Protein AF-A0A7S3KBU5-F1 (afdb_monomer)

Nearest PDB structures (foldseek):
  4rww-assembly1_A  TM=3.961E-01  e=5.153E-01  Listeria monocytogenes EGD-e
  4co4-assembly1_A  TM=4.605E-01  e=1.571E+00  Azospirillum brasilense
  3env-assembly1_B  TM=4.416E-01  e=3.514E+00  Vibrio vulnificus
  4rbt-assembly1_B  TM=3.733E-01  e=7.860E+00  Salmonella enterica subsp. enterica serovar Typhimurium str. LT2
  4c3l-assembly1_A  TM=3.323E-01  e=7.860E+00  Synechococcus elongatus

Solvent-accessible surface area (backbone atoms only — not comparable to full-atom values): 6083 Å² total; per-residue (Å²): 129,87,75,81,50,42,38,39,41,27,23,62,89,50,45,65,62,48,49,70,74,35,65,63,49,74,75,53,38,42,83,54,89,53,80,79,42,71,81,50,71,48,44,44,26,28,54,46,76,64,55,48,70,73,62,60,37,72,70,50,46,54,52,48,64,76,42,48,92,32,47,52,39,44,47,48,63,40,46,90,81,41,80,87,55,80,82,50,81,49,72,57,73,81,81,76,78,81,84,126

InterPro domains:
  IPR012879 PAT complex subunit CCDC47 [PF07946] (10-80)

Foldseek 3Di:
DPDKWKKKKAFPVCVVVCCVVPVVCVPQWDWDDDPLCVPARITMTTSDCVSCVVPVPPVNSVVCRVCRVFPHMQIDTDCVVVVPDDRDGDTHDPPDDPDD

Radius of gyration: 14.3 Å; Cα contacts (8 Å, |Δi|>4): 131; chains: 1; bounding box: 36×26×47 Å

Sequence (100 aa):
CEKPLEFLLIQNKETTDAFESMEHLKRFIQPDKVSKLKNTSLTLFVEHSAITEEIFTDEMLDLIQQLEKSIVTLHVTDQLCYNNYSLCLKAQVAIFASRD

Structure (mmCIF, N/CA/C/O backbone):
data_AF-A0A7S3KBU5-F1
#
_entry.id   AF-A0A7S3KBU5-F1
#
loop_
_atom_site.group_PDB
_atom_site.id
_atom_site.type_symbol
_atom_site.label_atom_id
_atom_site.label_alt_id
_atom_site.label_comp_id
_atom_site.label_asym_id
_atom_site.label_entity_id
_atom_site.label_seq_id
_atom_site.pdbx_PDB_ins_code
_atom_site.Cartn_x
_atom_site.Cartn_y
_atom_site.Cartn_z
_a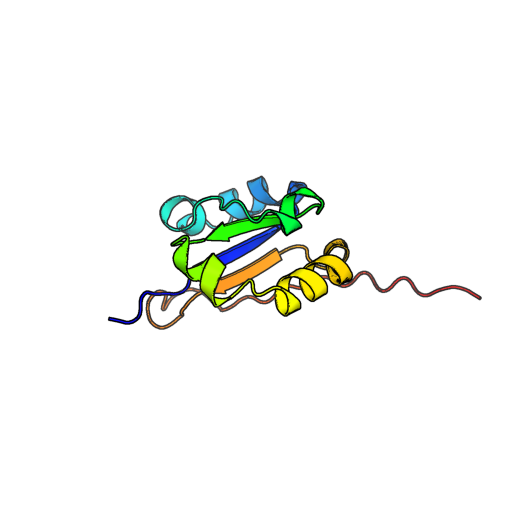tom_site.occupancy
_atom_site.B_iso_or_equiv
_atom_site.auth_seq_id
_atom_site.auth_comp_id
_atom_site.auth_asym_id
_atom_site.auth_atom_id
_atom_site.pdbx_PDB_model_num
ATOM 1 N N . CYS A 1 1 ? 13.239 -6.322 -19.782 1.00 48.88 1 CYS A N 1
ATOM 2 C CA . CYS A 1 1 ? 13.509 -5.838 -18.418 1.00 48.88 1 CYS A CA 1
ATOM 3 C C . CYS A 1 1 ? 12.249 -6.028 -17.612 1.00 48.88 1 CYS A C 1
ATOM 5 O O . CYS A 1 1 ? 11.256 -5.394 -17.951 1.00 48.88 1 CYS A O 1
ATOM 7 N N . GLU A 1 2 ? 12.283 -6.904 -16.612 1.00 58.19 2 GLU A N 1
ATOM 8 C CA . GLU A 1 2 ? 11.327 -6.828 -15.506 1.00 58.19 2 GLU A CA 1
ATOM 9 C C . GLU A 1 2 ? 11.539 -5.471 -14.823 1.00 58.19 2 GLU A C 1
ATOM 11 O O . GLU A 1 2 ? 12.679 -5.010 -14.701 1.00 58.19 2 GLU A O 1
ATOM 16 N N . LYS A 1 3 ? 10.449 -4.763 -14.526 1.00 62.94 3 LYS A N 1
ATOM 17 C CA . LYS A 1 3 ? 10.525 -3.496 -13.796 1.00 62.94 3 LYS A CA 1
ATOM 18 C C . LYS A 1 3 ? 10.655 -3.830 -12.306 1.00 62.94 3 LYS A C 1
ATOM 20 O O . LYS A 1 3 ? 9.977 -4.764 -11.878 1.00 62.94 3 LYS A O 1
ATOM 25 N N . PRO A 1 4 ? 11.476 -3.098 -11.536 1.00 68.12 4 PRO A N 1
ATOM 26 C CA . PRO A 1 4 ? 11.462 -3.230 -10.088 1.00 68.12 4 PRO A CA 1
ATOM 27 C C . PRO A 1 4 ? 10.044 -3.028 -9.560 1.00 68.12 4 PRO A C 1
ATOM 29 O O . PRO A 1 4 ? 9.272 -2.213 -10.071 1.00 68.12 4 PRO A O 1
ATOM 32 N N . LEU A 1 5 ? 9.703 -3.834 -8.565 1.00 77.00 5 LEU A N 1
ATOM 33 C CA . LEU A 1 5 ? 8.404 -3.816 -7.921 1.00 77.00 5 LEU A CA 1
ATOM 34 C C . LEU A 1 5 ? 8.561 -3.105 -6.588 1.00 77.00 5 LEU A C 1
ATOM 36 O O . LEU A 1 5 ? 9.191 -3.645 -5.686 1.00 77.00 5 LEU A O 1
ATOM 40 N N . GLU A 1 6 ? 7.985 -1.915 -6.459 1.00 83.00 6 GLU A N 1
ATOM 41 C CA . GLU A 1 6 ? 7.905 -1.205 -5.187 1.00 83.00 6 GLU A CA 1
ATOM 42 C C . GLU A 1 6 ? 6.478 -0.693 -4.950 1.00 83.00 6 GLU A C 1
ATOM 44 O O . GLU A 1 6 ? 5.907 0.038 -5.769 1.00 83.00 6 GLU A O 1
ATOM 49 N N . PHE A 1 7 ? 5.883 -1.100 -3.826 1.00 87.50 7 PHE A N 1
ATOM 50 C CA . PHE A 1 7 ? 4.611 -0.562 -3.357 1.00 87.50 7 PHE A CA 1
ATOM 51 C C . PHE A 1 7 ? 4.532 -0.479 -1.835 1.00 87.50 7 PHE A C 1
ATOM 53 O O . PHE A 1 7 ? 5.035 -1.331 -1.103 1.00 87.50 7 PHE A O 1
ATOM 60 N N . LEU A 1 8 ? 3.798 0.521 -1.363 1.00 88.56 8 LEU A N 1
A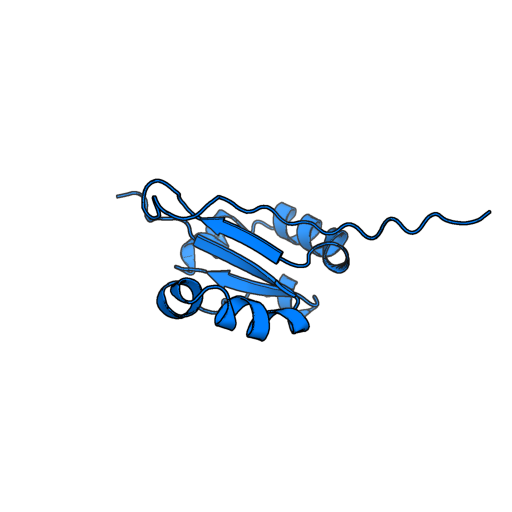TOM 61 C CA . LEU A 1 8 ? 3.487 0.762 0.035 1.00 88.56 8 LEU A CA 1
ATOM 62 C C . LEU A 1 8 ? 1.975 0.884 0.211 1.00 88.56 8 LEU A C 1
ATOM 64 O O . LEU A 1 8 ? 1.353 1.804 -0.309 1.00 88.56 8 LEU A O 1
ATOM 68 N N . LEU A 1 9 ? 1.391 0.002 1.008 1.00 89.94 9 LEU A N 1
ATOM 69 C CA . LEU A 1 9 ? 0.023 0.106 1.493 1.00 89.94 9 LEU A CA 1
ATOM 70 C C . LEU A 1 9 ? 0.062 0.489 2.975 1.00 89.94 9 LEU A C 1
ATOM 72 O O . LEU A 1 9 ? 0.563 -0.266 3.806 1.00 89.94 9 LEU A O 1
ATOM 76 N N . ILE A 1 10 ? -0.436 1.670 3.323 1.00 89.69 10 ILE A N 1
ATOM 77 C CA . ILE A 1 10 ? -0.250 2.262 4.654 1.00 89.69 10 ILE A CA 1
ATOM 78 C C . ILE A 1 10 ? -1.534 2.907 5.166 1.00 89.69 10 ILE A C 1
ATOM 80 O O . ILE A 1 10 ? -2.336 3.403 4.380 1.00 89.69 10 ILE A O 1
ATOM 84 N N . GLN A 1 11 ? -1.732 2.937 6.485 1.00 89.81 11 GLN A N 1
ATOM 85 C CA . GLN A 1 11 ? -2.822 3.715 7.074 1.00 89.81 11 GLN A CA 1
ATOM 86 C C . GLN A 1 11 ? -2.649 5.208 6.792 1.00 89.81 11 GLN A C 1
ATOM 88 O O . GLN A 1 11 ? -1.568 5.773 6.963 1.00 89.81 11 GLN A O 1
ATOM 93 N N . ASN A 1 12 ? -3.750 5.878 6.452 1.00 87.62 12 ASN A N 1
ATOM 94 C CA . ASN A 1 12 ? -3.744 7.303 6.105 1.00 87.62 12 ASN A CA 1
ATOM 95 C C . ASN A 1 12 ? -3.104 8.169 7.205 1.00 87.62 12 ASN A C 1
ATOM 97 O O . ASN A 1 12 ? -2.384 9.118 6.910 1.00 87.62 12 ASN A O 1
ATOM 101 N N . LYS A 1 13 ? -3.319 7.814 8.481 1.00 87.69 13 LYS A N 1
ATOM 102 C CA . LYS A 1 13 ? -2.756 8.534 9.637 1.00 87.69 13 LYS A CA 1
ATOM 103 C C . LYS A 1 13 ? -1.242 8.366 9.815 1.00 87.69 13 LYS A C 1
ATOM 105 O O . LYS A 1 13 ? -0.627 9.226 10.423 1.00 87.69 13 LYS A O 1
ATOM 110 N N . GLU A 1 14 ? -0.656 7.297 9.279 1.00 85.31 14 GLU A N 1
ATOM 111 C CA . GLU A 1 14 ? 0.776 6.970 9.413 1.00 85.31 14 GLU A CA 1
ATOM 112 C C . GLU A 1 14 ? 1.593 7.427 8.194 1.00 85.31 14 GLU A C 1
ATOM 114 O O . GLU A 1 14 ? 2.808 7.249 8.134 1.00 85.31 14 GLU A O 1
ATOM 119 N N . THR A 1 15 ? 0.923 7.987 7.182 1.00 82.81 15 THR A N 1
ATOM 120 C CA . THR A 1 15 ? 1.541 8.313 5.894 1.00 82.81 15 THR A CA 1
ATOM 121 C C . THR A 1 15 ? 2.659 9.345 6.062 1.00 82.81 15 THR A C 1
ATOM 123 O O . THR A 1 15 ? 3.772 9.112 5.599 1.00 82.81 15 THR A O 1
ATOM 126 N N . THR A 1 16 ? 2.406 10.452 6.767 1.00 83.69 16 THR A N 1
ATOM 127 C CA . THR A 1 16 ? 3.408 11.510 6.992 1.00 83.69 16 THR A CA 1
ATOM 128 C C . THR A 1 16 ? 4.675 10.962 7.651 1.00 83.69 16 THR A C 1
ATOM 130 O O . THR A 1 16 ? 5.764 11.133 7.105 1.00 83.69 16 THR A O 1
ATOM 133 N N . ASP A 1 17 ? 4.528 10.223 8.751 1.00 81.38 17 ASP A N 1
ATOM 134 C CA . ASP A 1 17 ? 5.641 9.662 9.525 1.00 81.38 17 ASP A CA 1
ATOM 135 C C . ASP A 1 17 ? 6.476 8.669 8.696 1.00 81.38 17 ASP A C 1
ATOM 137 O O . ASP A 1 17 ? 7.711 8.652 8.763 1.00 81.38 17 ASP A O 1
ATOM 141 N N . ALA A 1 18 ? 5.828 7.860 7.852 1.00 76.12 18 ALA A N 1
ATOM 142 C CA . ALA A 1 18 ? 6.524 6.956 6.940 1.00 76.12 18 ALA A CA 1
ATOM 143 C C . ALA A 1 18 ? 7.344 7.716 5.887 1.00 76.12 18 ALA A C 1
ATOM 145 O O . ALA A 1 18 ? 8.502 7.384 5.650 1.00 76.12 18 ALA A O 1
ATOM 146 N N . PHE A 1 19 ? 6.797 8.780 5.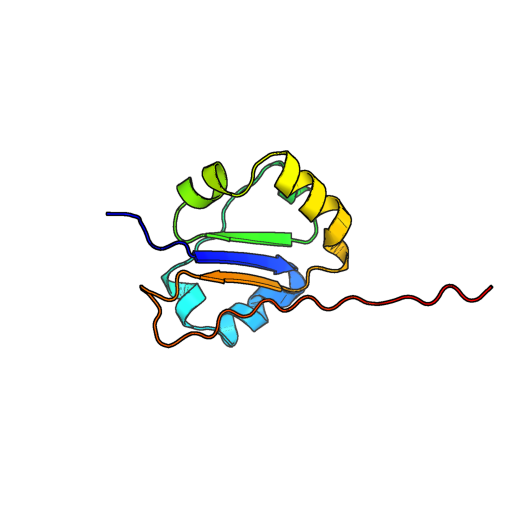295 1.00 78.31 19 PHE A N 1
ATOM 147 C CA . PHE A 1 19 ? 7.521 9.600 4.318 1.00 78.31 19 PHE A CA 1
ATOM 148 C C . PHE A 1 19 ? 8.637 10.451 4.946 1.00 78.31 19 PHE A C 1
ATOM 150 O O . PHE A 1 19 ? 9.604 10.810 4.265 1.00 78.31 19 PHE A O 1
ATOM 157 N N . GLU A 1 20 ? 8.531 10.804 6.225 1.00 79.62 20 GLU A N 1
ATOM 158 C CA . GLU A 1 20 ? 9.610 11.454 6.977 1.00 79.62 20 GLU A CA 1
ATOM 159 C C . GLU A 1 20 ? 10.744 10.484 7.315 1.00 79.62 20 GLU A C 1
ATOM 161 O O . GLU A 1 20 ? 11.912 10.850 7.197 1.00 79.62 20 GLU A O 1
ATOM 166 N N . SER A 1 21 ? 10.415 9.241 7.666 1.00 72.44 21 SER A N 1
ATOM 167 C CA . SER A 1 21 ? 11.401 8.217 8.037 1.00 72.44 21 SER A CA 1
ATOM 168 C C . SER A 1 21 ? 12.027 7.480 6.847 1.00 72.44 21 SER A C 1
ATOM 170 O O . SER A 1 21 ? 13.137 6.961 6.964 1.00 72.44 21 SER A O 1
ATOM 172 N N . MET A 1 22 ? 11.356 7.441 5.694 1.00 71.50 22 MET A N 1
ATOM 173 C CA . MET A 1 22 ? 11.781 6.691 4.511 1.00 71.50 22 MET A CA 1
ATOM 174 C C . MET A 1 22 ? 11.869 7.609 3.285 1.00 71.50 22 MET A C 1
ATOM 176 O O . MET A 1 22 ? 10.995 7.644 2.422 1.00 71.50 22 MET A O 1
ATOM 180 N N . GLU A 1 23 ? 12.968 8.360 3.193 1.00 69.25 23 GLU A N 1
ATOM 181 C CA . GLU A 1 23 ? 13.158 9.419 2.188 1.00 69.25 23 GLU A CA 1
ATOM 182 C C . GLU A 1 23 ? 13.089 8.924 0.724 1.00 69.25 23 GLU A C 1
ATOM 184 O O . GLU A 1 23 ? 12.694 9.672 -0.169 1.00 69.25 23 GLU A O 1
ATOM 189 N N . HIS A 1 24 ? 13.412 7.651 0.473 1.00 69.94 24 HIS A N 1
ATOM 190 C CA . HIS A 1 24 ? 13.317 7.020 -0.850 1.00 69.94 24 HIS A CA 1
ATOM 191 C C . HIS A 1 24 ? 11.873 6.910 -1.352 1.00 69.94 24 HIS A C 1
ATOM 193 O O . HIS A 1 24 ? 11.632 7.126 -2.539 1.00 69.94 24 HIS A O 1
ATOM 199 N N . LEU A 1 25 ? 10.898 6.702 -0.459 1.00 72.25 25 LEU A N 1
ATOM 200 C CA . LEU A 1 25 ? 9.490 6.603 -0.844 1.00 72.25 25 LEU A CA 1
ATOM 201 C C . LEU A 1 25 ? 9.007 7.894 -1.516 1.00 72.25 25 LEU A C 1
ATOM 203 O O . LEU A 1 25 ? 8.241 7.845 -2.470 1.00 72.25 25 LEU A O 1
ATOM 207 N N . LYS A 1 26 ? 9.518 9.063 -1.096 1.00 69.88 26 LYS A N 1
ATOM 208 C CA . LYS A 1 26 ? 9.187 10.363 -1.717 1.00 69.88 26 LYS A CA 1
ATOM 209 C C . LYS A 1 26 ? 9.603 10.457 -3.187 1.00 69.88 26 LYS A C 1
ATOM 211 O O . LYS A 1 26 ? 9.099 11.320 -3.901 1.00 69.88 26 LYS A O 1
ATOM 216 N N . ARG A 1 27 ? 10.580 9.653 -3.613 1.00 70.12 27 ARG A N 1
ATOM 217 C CA . ARG A 1 27 ? 11.189 9.735 -4.946 1.00 70.12 27 ARG A CA 1
ATOM 218 C C . ARG A 1 27 ? 10.612 8.731 -5.929 1.00 70.12 27 ARG A C 1
ATOM 220 O O . ARG A 1 27 ? 10.550 9.056 -7.111 1.00 70.12 27 ARG A O 1
ATOM 227 N N . PHE A 1 28 ? 10.225 7.552 -5.451 1.00 72.69 28 PHE A N 1
ATOM 228 C CA . PHE A 1 28 ? 9.928 6.422 -6.327 1.00 72.69 28 PHE A CA 1
ATOM 229 C C . PHE A 1 28 ? 8.453 6.055 -6.353 1.00 72.69 28 PHE A C 1
ATOM 231 O O . PHE A 1 28 ? 7.936 5.804 -7.434 1.00 72.69 28 PHE A O 1
ATOM 238 N N . ILE A 1 29 ? 7.745 6.125 -5.223 1.00 78.38 29 ILE A N 1
ATOM 239 C CA . ILE A 1 29 ? 6.345 5.706 -5.168 1.00 78.38 29 ILE A CA 1
ATOM 240 C C . ILE A 1 29 ? 5.386 6.896 -5.133 1.00 78.38 29 ILE A C 1
ATOM 242 O O . ILE A 1 29 ? 5.567 7.869 -4.402 1.00 78.38 29 ILE A O 1
ATOM 246 N N . GLN A 1 30 ? 4.335 6.818 -5.942 1.00 83.25 30 GLN A N 1
ATOM 247 C CA . GLN A 1 30 ? 3.285 7.827 -6.043 1.00 83.25 30 GLN A CA 1
ATOM 248 C C . GLN A 1 30 ? 1.946 7.242 -5.601 1.00 83.25 30 GLN A C 1
ATOM 250 O O . GLN A 1 30 ? 1.729 6.041 -5.763 1.00 83.25 30 GLN A O 1
ATOM 255 N N . PRO A 1 31 ? 1.037 8.059 -5.039 1.00 85.25 31 PRO A N 1
ATOM 256 C CA . PRO A 1 31 ? -0.273 7.574 -4.637 1.00 85.25 31 PRO A CA 1
ATOM 257 C C . PRO A 1 31 ? -1.037 7.057 -5.855 1.00 85.25 31 PRO A C 1
ATOM 259 O O . PRO A 1 31 ? -1.192 7.778 -6.844 1.00 85.25 31 PRO A O 1
ATOM 262 N N . ASP A 1 32 ? -1.557 5.839 -5.751 1.00 87.31 32 ASP A N 1
ATOM 263 C CA . ASP A 1 32 ? -2.389 5.237 -6.785 1.00 87.31 32 ASP A CA 1
ATOM 264 C C . ASP A 1 32 ? -3.835 5.074 -6.317 1.00 87.31 32 ASP A C 1
ATOM 266 O O . ASP A 1 32 ? -4.148 4.980 -5.127 1.00 87.31 32 ASP A O 1
ATOM 270 N N . LYS A 1 33 ? -4.758 5.091 -7.277 1.00 79.94 33 LYS A N 1
ATOM 271 C CA . LYS A 1 33 ? -6.196 5.091 -7.023 1.00 79.94 33 LYS A CA 1
ATOM 272 C C . LYS A 1 33 ? -6.787 3.726 -7.321 1.00 79.94 33 LYS A C 1
ATOM 274 O O . LYS A 1 33 ? -7.246 3.471 -8.430 1.00 79.94 33 LYS A O 1
ATOM 279 N N . VAL A 1 34 ? -6.925 2.910 -6.282 1.00 80.69 34 VAL A N 1
ATOM 280 C CA . VAL A 1 34 ? -7.698 1.666 -6.356 1.00 80.69 34 VAL A CA 1
ATOM 281 C C . VAL A 1 34 ? -9.115 1.899 -5.849 1.00 80.69 34 VAL A C 1
ATOM 283 O O . VAL A 1 34 ? -9.327 2.290 -4.703 1.00 80.69 34 VAL A O 1
ATOM 286 N N . SER A 1 35 ? -10.110 1.637 -6.698 1.00 78.19 35 SER A N 1
ATOM 287 C CA . SER A 1 35 ? -11.536 1.848 -6.409 1.00 78.19 35 SER A CA 1
ATOM 288 C C . SER A 1 35 ? -11.983 1.217 -5.089 1.00 78.19 35 SER A C 1
ATOM 290 O O . SER A 1 35 ? -12.679 1.871 -4.316 1.00 78.19 35 SER A O 1
ATOM 292 N N . LYS A 1 36 ? -11.555 -0.026 -4.823 1.00 76.62 36 LYS A N 1
ATOM 293 C CA . LYS A 1 36 ? -11.902 -0.777 -3.606 1.00 76.62 36 LYS A CA 1
ATOM 294 C C . LYS A 1 36 ? -11.243 -0.211 -2.340 1.00 76.62 36 LYS A C 1
ATOM 296 O O . LYS A 1 36 ? -11.849 -0.268 -1.277 1.00 76.62 36 LYS A O 1
ATOM 301 N N . LEU A 1 37 ? -10.067 0.416 -2.452 1.00 81.88 37 LEU A N 1
ATOM 302 C CA . LEU A 1 37 ? -9.391 1.058 -1.317 1.00 81.88 37 LEU A CA 1
ATOM 303 C C . LEU A 1 37 ? -9.998 2.420 -0.946 1.00 81.88 37 LEU A C 1
ATOM 305 O O . LEU A 1 37 ? -9.759 2.919 0.144 1.00 81.88 37 LEU A O 1
ATOM 309 N N . LYS A 1 38 ? -10.846 3.024 -1.791 1.00 78.88 38 LYS A N 1
ATOM 310 C CA . LYS A 1 38 ? -11.502 4.307 -1.455 1.00 78.88 38 LYS A CA 1
ATOM 311 C C . LYS A 1 38 ? -12.370 4.241 -0.196 1.00 78.88 38 LYS A C 1
ATOM 313 O O . LYS A 1 38 ? -12.631 5.277 0.407 1.00 78.88 38 LYS A O 1
ATOM 318 N N . ASN A 1 39 ? -12.831 3.045 0.162 1.00 82.25 39 ASN A N 1
ATOM 319 C CA . ASN A 1 39 ? -13.675 2.810 1.329 1.00 82.25 39 ASN A CA 1
ATOM 320 C C . ASN A 1 39 ? -12.886 2.296 2.542 1.00 82.25 39 ASN A C 1
ATOM 322 O O . ASN A 1 39 ? -13.503 1.970 3.553 1.00 82.25 39 ASN A O 1
ATOM 326 N N . THR A 1 40 ? -11.558 2.191 2.441 1.00 86.06 40 THR A N 1
ATOM 327 C CA . THR A 1 40 ? -10.693 1.725 3.527 1.00 86.06 40 THR A CA 1
ATOM 328 C C . THR A 1 40 ? -9.937 2.888 4.158 1.00 86.06 40 THR A C 1
ATOM 330 O O . THR A 1 40 ? -9.891 4.008 3.645 1.00 86.06 40 THR A O 1
ATOM 333 N N . SER A 1 41 ? -9.318 2.621 5.306 1.00 89.94 41 SER A N 1
ATOM 334 C CA . SER A 1 41 ? -8.408 3.572 5.968 1.00 89.94 41 SER A CA 1
ATOM 335 C C . SER A 1 41 ? -6.976 3.555 5.408 1.00 89.94 41 SER A C 1
ATOM 337 O O . SER A 1 41 ? -6.067 4.120 6.026 1.00 89.94 41 SER A O 1
ATOM 339 N N . LEU A 1 42 ? -6.775 2.901 4.260 1.00 90.69 42 LEU A N 1
ATOM 340 C CA . LEU A 1 42 ? -5.473 2.634 3.662 1.00 90.69 42 LEU A CA 1
ATOM 341 C C . LEU A 1 42 ? -5.260 3.472 2.399 1.00 90.69 42 LEU A C 1
ATOM 343 O O . LEU A 1 42 ? -6.164 3.634 1.582 1.00 90.69 42 LEU A O 1
ATOM 347 N N . THR A 1 43 ? -4.028 3.928 2.201 1.00 90.88 43 THR A N 1
ATOM 348 C CA . THR A 1 43 ? -3.554 4.531 0.955 1.00 90.88 43 THR A CA 1
ATOM 349 C C . THR A 1 43 ? -2.504 3.621 0.333 1.00 90.88 43 THR A C 1
ATOM 351 O O . THR A 1 43 ? -1.623 3.112 1.029 1.00 90.88 43 THR A O 1
ATOM 354 N N . LEU A 1 44 ? -2.607 3.422 -0.981 1.00 90.75 44 LEU A N 1
ATOM 355 C CA . LEU A 1 44 ? -1.615 2.717 -1.779 1.00 90.75 44 LEU A CA 1
ATOM 356 C C . LEU A 1 44 ? -0.700 3.725 -2.476 1.00 90.75 44 LEU A C 1
ATOM 358 O O . LEU A 1 44 ? -1.173 4.654 -3.129 1.00 90.75 44 LEU A O 1
ATOM 362 N N . PHE A 1 45 ? 0.599 3.491 -2.380 1.00 90.12 45 PHE A N 1
ATOM 363 C CA . PHE A 1 45 ? 1.630 4.145 -3.167 1.00 90.12 45 PHE A CA 1
ATOM 364 C C . PHE A 1 45 ? 2.364 3.087 -3.983 1.00 90.12 45 PHE A C 1
ATOM 366 O O . PHE A 1 45 ? 2.712 2.039 -3.444 1.00 90.12 45 PHE A O 1
ATOM 373 N N . VAL A 1 46 ? 2.612 3.348 -5.261 1.00 88.56 46 VAL A N 1
ATOM 374 C CA . VAL A 1 46 ? 3.304 2.419 -6.167 1.00 88.56 46 VAL A CA 1
ATOM 375 C C . VAL A 1 46 ? 4.339 3.153 -6.997 1.00 88.56 46 VAL A C 1
ATOM 377 O O . VAL A 1 46 ? 4.159 4.325 -7.325 1.00 88.56 46 VAL A O 1
ATOM 380 N N . GLU A 1 47 ? 5.397 2.452 -7.385 1.00 85.56 47 GLU A N 1
ATOM 381 C CA . GLU A 1 47 ? 6.378 2.982 -8.336 1.00 85.56 47 GLU A CA 1
ATOM 382 C C . GLU A 1 47 ? 5.766 3.169 -9.733 1.00 85.56 47 GLU A C 1
ATOM 384 O O . GLU A 1 47 ? 6.043 4.142 -10.436 1.00 85.56 47 GLU A O 1
ATOM 389 N N . HIS A 1 48 ? 4.874 2.258 -10.133 1.00 83.62 48 HIS A N 1
ATOM 390 C CA . HIS A 1 48 ? 4.190 2.307 -11.419 1.00 83.62 48 HIS A CA 1
ATOM 391 C C . HIS A 1 48 ? 2.786 1.715 -11.312 1.00 83.62 48 HIS A C 1
ATOM 393 O O . HIS A 1 48 ? 2.611 0.640 -10.750 1.00 83.62 48 HIS A O 1
ATOM 399 N N . SER A 1 49 ? 1.793 2.338 -11.951 1.00 83.06 49 SER A N 1
ATOM 400 C CA . SER A 1 49 ? 0.395 1.863 -11.939 1.00 83.06 49 SER A CA 1
ATOM 401 C C . SER A 1 49 ? 0.188 0.437 -12.476 1.00 83.06 49 SER A C 1
ATOM 403 O O . SER A 1 49 ? -0.814 -0.194 -12.170 1.00 83.06 49 SER A O 1
ATOM 405 N N . ALA A 1 50 ? 1.137 -0.100 -13.253 1.00 82.12 50 ALA A N 1
ATOM 406 C CA . ALA A 1 50 ? 1.077 -1.475 -13.750 1.00 82.12 50 ALA A CA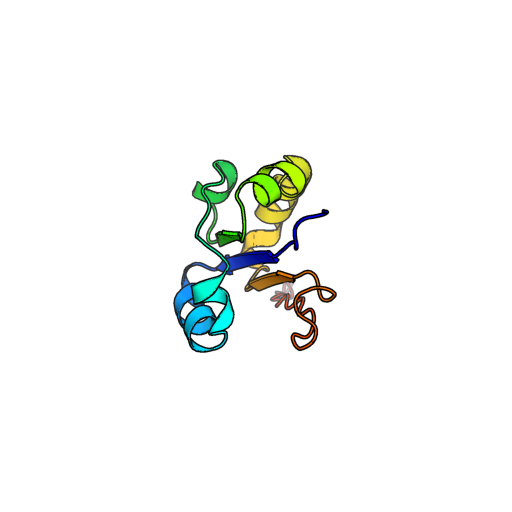 1
ATOM 407 C C . ALA A 1 50 ? 1.211 -2.497 -12.605 1.00 82.12 50 ALA A C 1
ATOM 409 O O . ALA A 1 50 ? 0.589 -3.551 -12.644 1.00 82.12 50 ALA A O 1
ATOM 410 N N . ILE A 1 51 ? 1.951 -2.145 -11.544 1.00 80.56 51 ILE A N 1
ATOM 411 C CA . ILE A 1 51 ? 2.082 -2.949 -10.319 1.00 80.56 51 ILE A CA 1
ATOM 412 C C . ILE A 1 51 ? 0.707 -3.147 -9.673 1.00 80.56 51 ILE A C 1
ATOM 414 O O . ILE A 1 51 ? 0.385 -4.228 -9.183 1.00 80.56 51 ILE A O 1
ATOM 418 N N . THR A 1 52 ? -0.124 -2.106 -9.701 1.00 83.88 52 THR A N 1
ATOM 419 C CA . THR A 1 52 ? -1.477 -2.151 -9.151 1.00 83.88 52 THR A CA 1
ATOM 420 C C . THR A 1 52 ? -2.339 -3.178 -9.874 1.00 83.88 52 THR A C 1
ATOM 422 O O . THR A 1 52 ? -2.995 -3.986 -9.225 1.00 83.88 52 THR A O 1
ATOM 425 N N . GLU A 1 53 ? -2.305 -3.186 -11.206 1.00 81.12 53 GLU A N 1
ATOM 426 C CA . GLU A 1 53 ? -3.089 -4.114 -12.031 1.00 81.12 53 GLU A CA 1
ATOM 427 C C . GLU A 1 53 ? -2.629 -5.573 -11.876 1.00 81.12 53 GLU A C 1
ATOM 429 O O . GLU A 1 53 ? -3.457 -6.482 -11.908 1.00 81.12 53 GLU A O 1
ATOM 434 N N . GLU A 1 54 ? -1.329 -5.801 -11.674 1.00 82.12 54 GLU A N 1
ATOM 435 C CA . GLU A 1 54 ? -0.755 -7.145 -11.539 1.00 82.12 54 GLU A CA 1
ATOM 436 C C . GLU A 1 54 ? -0.944 -7.750 -10.138 1.00 82.12 54 GLU A C 1
ATOM 438 O O . GLU A 1 54 ? -1.192 -8.949 -10.012 1.00 82.12 54 GLU A O 1
ATOM 443 N N . ILE A 1 55 ? -0.832 -6.941 -9.079 1.00 83.12 55 ILE A N 1
ATOM 444 C CA . ILE A 1 55 ? -0.804 -7.431 -7.689 1.00 83.12 55 ILE A CA 1
ATOM 445 C C . ILE A 1 55 ? -2.162 -7.310 -7.007 1.00 83.12 55 ILE A C 1
ATOM 447 O O . ILE A 1 55 ? -2.571 -8.201 -6.261 1.00 83.12 55 ILE A O 1
ATOM 451 N N . PHE A 1 56 ? -2.870 -6.202 -7.228 1.00 86.06 56 PHE A N 1
ATOM 452 C CA . PHE A 1 56 ? -4.114 -5.904 -6.523 1.00 86.06 56 PHE A CA 1
ATOM 453 C C . PHE A 1 56 ? -5.306 -6.486 -7.278 1.00 86.06 56 PHE A C 1
ATOM 455 O O . PHE A 1 56 ? -6.231 -5.781 -7.682 1.00 86.06 56 PHE A O 1
ATOM 462 N N . THR A 1 57 ? -5.274 -7.808 -7.440 1.00 87.94 57 THR A N 1
ATOM 463 C CA . THR A 1 57 ? -6.405 -8.596 -7.926 1.00 87.94 57 THR A CA 1
ATOM 464 C C . THR A 1 57 ? -7.597 -8.471 -6.974 1.00 87.94 57 THR A C 1
ATOM 466 O O . THR A 1 57 ? -7.458 -8.069 -5.815 1.00 87.94 57 THR A O 1
ATOM 469 N N . ASP A 1 58 ? -8.788 -8.849 -7.439 1.00 88.50 58 ASP A N 1
ATOM 470 C CA . ASP A 1 58 ? -9.991 -8.803 -6.604 1.00 88.50 58 ASP A CA 1
ATOM 471 C C . ASP A 1 58 ? -9.856 -9.618 -5.313 1.00 88.50 58 ASP A C 1
ATOM 473 O O . ASP A 1 58 ? -10.24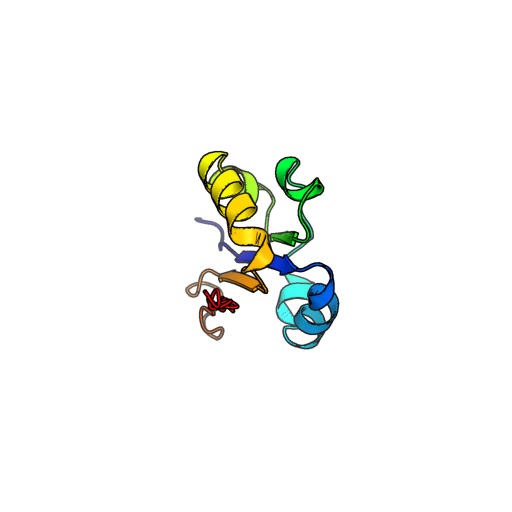4 -9.132 -4.254 1.00 88.50 58 ASP A O 1
ATOM 477 N N . GLU A 1 59 ? -9.246 -10.803 -5.386 1.00 89.25 59 GLU A N 1
ATOM 478 C CA . GLU A 1 59 ? -8.998 -11.665 -4.225 1.00 89.25 59 GLU A CA 1
ATOM 479 C C . GLU A 1 59 ? -8.077 -10.986 -3.201 1.00 89.25 59 GLU A C 1
ATOM 481 O O . GLU A 1 59 ? -8.366 -10.977 -2.001 1.00 89.25 59 GLU A O 1
ATOM 486 N N . MET A 1 60 ? -6.995 -10.358 -3.670 1.00 87.94 60 MET A N 1
ATOM 487 C CA . MET A 1 60 ? -6.061 -9.652 -2.795 1.00 87.94 60 MET A CA 1
ATOM 488 C C . MET A 1 60 ? -6.715 -8.426 -2.151 1.00 87.94 60 MET A C 1
ATOM 490 O O . MET A 1 60 ? -6.514 -8.159 -0.965 1.00 87.94 60 MET A O 1
ATOM 494 N N . LEU A 1 61 ? -7.525 -7.684 -2.908 1.00 88.56 61 LEU A N 1
ATOM 495 C CA . LEU A 1 61 ? -8.249 -6.522 -2.396 1.00 88.56 61 LEU A CA 1
ATOM 496 C C . LEU A 1 61 ? -9.284 -6.907 -1.339 1.00 88.56 61 LEU A C 1
ATOM 498 O O . LEU A 1 61 ? -9.403 -6.211 -0.329 1.00 88.56 61 LEU A O 1
ATOM 502 N N . ASP A 1 62 ? -9.979 -8.025 -1.529 1.00 88.50 62 ASP A N 1
ATOM 503 C CA . ASP A 1 62 ? -10.941 -8.535 -0.555 1.00 88.50 62 ASP A CA 1
ATOM 504 C C . ASP A 1 62 ? -10.233 -8.976 0.742 1.00 88.50 62 ASP A C 1
ATOM 506 O O . ASP A 1 62 ? -10.725 -8.706 1.842 1.00 88.50 62 ASP A O 1
ATOM 510 N N . LEU A 1 63 ? -9.043 -9.583 0.640 1.00 88.19 63 LEU A N 1
ATOM 511 C CA . LEU A 1 63 ? -8.204 -9.912 1.798 1.00 88.19 63 LEU A CA 1
ATOM 512 C C . LEU A 1 63 ? -7.709 -8.652 2.526 1.00 88.19 63 LEU A C 1
ATOM 514 O O . LEU A 1 63 ? -7.802 -8.566 3.753 1.00 88.19 63 LEU A O 1
ATOM 518 N N . ILE A 1 64 ? -7.214 -7.657 1.785 1.00 89.31 64 ILE A N 1
ATOM 519 C CA . ILE A 1 64 ? -6.782 -6.367 2.343 1.00 89.31 64 ILE A CA 1
ATOM 520 C C . ILE A 1 64 ? -7.930 -5.707 3.106 1.00 89.31 64 ILE A C 1
ATOM 522 O O . ILE A 1 64 ? -7.721 -5.200 4.205 1.00 89.31 64 ILE A O 1
ATOM 526 N N . GLN A 1 65 ? -9.145 -5.737 2.556 1.00 87.31 65 GLN A N 1
ATOM 527 C CA . GLN A 1 65 ? -10.310 -5.139 3.196 1.00 87.31 65 GLN A CA 1
ATOM 528 C C . GLN A 1 65 ? -10.683 -5.848 4.507 1.00 87.31 65 GLN A C 1
ATOM 530 O O . GLN A 1 65 ? -11.027 -5.185 5.483 1.00 87.31 65 GLN A O 1
ATOM 535 N N . GLN A 1 66 ? -10.567 -7.178 4.573 1.00 86.81 66 GLN A N 1
ATOM 536 C CA . GLN A 1 66 ? -10.784 -7.933 5.815 1.00 86.81 66 GLN A CA 1
ATOM 537 C C . GLN A 1 66 ? -9.731 -7.614 6.886 1.00 86.81 66 GLN A C 1
ATOM 539 O O . GLN A 1 66 ? -10.041 -7.587 8.079 1.00 86.81 66 GLN A O 1
ATOM 544 N N . LEU A 1 67 ? -8.492 -7.360 6.463 1.00 86.94 67 LEU A N 1
ATOM 545 C CA . LEU A 1 67 ? -7.350 -7.134 7.348 1.00 86.94 67 LEU A CA 1
ATOM 546 C C . LEU A 1 67 ? -7.046 -5.655 7.610 1.00 86.94 67 LEU A C 1
ATOM 548 O O . LEU A 1 67 ? -6.105 -5.368 8.351 1.00 86.94 67 LEU A O 1
ATOM 552 N N . GLU A 1 68 ? -7.818 -4.710 7.062 1.00 86.31 68 GLU A N 1
ATOM 553 C CA . GLU A 1 68 ? -7.452 -3.284 7.056 1.00 86.31 68 GLU A CA 1
ATOM 554 C C . GLU A 1 68 ? -7.128 -2.732 8.454 1.00 86.31 68 GLU A C 1
ATOM 556 O O . GLU A 1 68 ? -6.207 -1.936 8.622 1.00 86.31 68 GLU A O 1
ATOM 561 N N . LYS A 1 69 ? -7.833 -3.216 9.486 1.00 85.31 69 LYS A N 1
ATOM 562 C CA . LYS A 1 69 ? -7.670 -2.769 10.877 1.00 85.31 69 LYS A CA 1
ATOM 563 C C . LYS A 1 69 ? -6.348 -3.225 11.494 1.00 85.31 69 LYS A C 1
ATOM 565 O O . LYS A 1 69 ? -5.928 -2.673 12.506 1.00 85.31 69 LYS A O 1
ATOM 570 N N . SER A 1 70 ? -5.721 -4.248 10.919 1.00 84.75 70 SER A N 1
ATOM 571 C CA . SER A 1 70 ? -4.447 -4.826 11.358 1.00 84.75 70 SER A CA 1
ATOM 572 C C . SER A 1 70 ? -3.263 -4.386 10.493 1.00 84.75 70 SER A C 1
ATOM 574 O O . SER A 1 70 ? -2.110 -4.544 10.899 1.00 84.75 70 SER A O 1
ATOM 576 N N . ILE A 1 71 ? -3.523 -3.829 9.309 1.00 83.44 71 ILE A N 1
ATOM 577 C CA . ILE A 1 71 ? -2.485 -3.298 8.428 1.00 83.44 71 ILE A CA 1
ATOM 578 C C . ILE A 1 71 ? -2.155 -1.887 8.901 1.00 83.44 71 ILE A C 1
ATOM 580 O O . ILE A 1 71 ? -2.958 -0.980 8.725 1.00 83.44 71 ILE A O 1
ATOM 584 N N . VAL A 1 72 ? -0.973 -1.706 9.493 1.00 85.50 72 VAL A N 1
ATOM 585 C CA . VAL A 1 72 ? -0.387 -0.377 9.742 1.00 85.50 72 VAL A CA 1
ATOM 586 C C . VAL A 1 72 ? 0.409 0.049 8.514 1.00 85.50 72 VAL A C 1
ATOM 588 O O . VAL A 1 72 ? 0.158 1.107 7.941 1.00 85.50 72 VAL A O 1
ATOM 591 N N . THR A 1 73 ? 1.330 -0.815 8.078 1.00 84.62 73 THR A N 1
ATOM 592 C CA . THR A 1 73 ? 2.164 -0.618 6.894 1.00 84.62 73 THR A CA 1
ATOM 593 C C . THR A 1 73 ? 2.480 -1.967 6.254 1.00 84.62 73 THR A C 1
ATOM 595 O O . THR A 1 73 ? 2.923 -2.895 6.925 1.00 84.62 73 THR A O 1
ATOM 598 N N . LEU A 1 74 ? 2.295 -2.070 4.946 1.00 84.62 74 LEU A N 1
ATOM 599 C CA . LEU A 1 74 ? 2.723 -3.179 4.106 1.00 84.62 74 LEU A CA 1
ATOM 600 C C . LEU A 1 74 ? 3.599 -2.591 3.001 1.00 84.62 74 LEU A C 1
ATOM 602 O O . LEU A 1 74 ? 3.100 -1.889 2.130 1.00 84.62 74 LEU A O 1
ATOM 606 N N . HIS A 1 75 ? 4.901 -2.849 3.068 1.00 84.81 75 HIS A N 1
ATOM 607 C CA . HIS A 1 75 ? 5.878 -2.368 2.098 1.00 84.81 75 HIS A CA 1
ATOM 608 C C . HIS A 1 75 ? 6.510 -3.565 1.393 1.00 84.81 75 HIS A C 1
ATOM 610 O O . HIS A 1 75 ? 7.043 -4.462 2.050 1.00 84.81 75 HIS A O 1
ATOM 616 N N . VAL A 1 76 ? 6.448 -3.579 0.066 1.00 82.44 76 VAL A N 1
ATOM 617 C CA . VAL A 1 76 ? 7.103 -4.581 -0.774 1.00 82.44 76 VAL A CA 1
ATOM 618 C C . VAL A 1 76 ? 8.017 -3.852 -1.743 1.00 82.44 76 VAL A C 1
ATOM 620 O O . VAL A 1 76 ? 7.593 -2.887 -2.369 1.00 82.44 76 VAL A O 1
ATOM 623 N N . THR A 1 77 ? 9.264 -4.307 -1.843 1.00 78.81 77 THR A N 1
ATOM 624 C CA . THR A 1 77 ? 10.298 -3.721 -2.701 1.00 78.81 77 THR A CA 1
ATOM 625 C C . THR A 1 77 ? 11.163 -4.832 -3.300 1.00 78.81 77 THR A C 1
ATOM 627 O O . THR A 1 77 ? 11.464 -5.818 -2.621 1.00 78.81 77 THR A O 1
ATOM 630 N N . ASP A 1 78 ? 11.561 -4.705 -4.563 1.00 74.00 78 ASP A N 1
ATOM 631 C CA . ASP A 1 78 ? 12.516 -5.615 -5.189 1.00 74.00 78 ASP A CA 1
ATOM 632 C C . ASP A 1 78 ? 13.939 -5.312 -4.692 1.00 74.00 78 ASP A C 1
ATOM 634 O O . ASP A 1 78 ? 14.579 -4.326 -5.076 1.00 74.00 78 ASP A O 1
ATOM 638 N N . GLN A 1 79 ? 14.464 -6.194 -3.838 1.00 63.19 79 GLN A N 1
ATOM 639 C CA . GLN A 1 79 ? 15.802 -6.034 -3.268 1.00 63.19 79 GLN A CA 1
ATOM 640 C C . GLN A 1 79 ? 16.921 -6.072 -4.311 1.00 63.19 79 GLN A C 1
ATOM 642 O O . GLN A 1 79 ? 17.986 -5.525 -4.037 1.00 63.19 79 GLN A O 1
ATOM 647 N N . LEU A 1 80 ? 16.704 -6.657 -5.496 1.00 63.53 80 LEU A N 1
ATOM 648 C CA . LEU A 1 80 ? 17.723 -6.702 -6.549 1.00 63.53 80 LEU A CA 1
ATOM 649 C C . LEU A 1 80 ? 18.058 -5.298 -7.069 1.00 63.53 80 LEU A C 1
ATOM 651 O O . LEU A 1 80 ? 19.213 -5.015 -7.403 1.00 63.53 80 LEU A O 1
ATOM 655 N N . CYS A 1 81 ? 17.065 -4.408 -7.094 1.00 59.97 81 CYS A N 1
ATOM 656 C CA . CYS A 1 81 ? 17.226 -3.003 -7.461 1.00 59.97 81 CYS A CA 1
ATOM 657 C C . CYS A 1 81 ? 17.544 -2.117 -6.250 1.00 59.97 81 CYS A C 1
ATOM 659 O O . CYS A 1 81 ? 18.287 -1.142 -6.380 1.00 59.97 81 CYS A O 1
ATOM 661 N N . TYR A 1 82 ? 17.068 -2.495 -5.062 1.00 63.22 82 TYR A N 1
ATOM 662 C CA . TYR A 1 82 ? 17.183 -1.717 -3.830 1.00 63.22 82 TYR A CA 1
ATOM 663 C C . TYR A 1 82 ? 18.027 -2.443 -2.764 1.00 63.22 82 TYR A C 1
ATOM 665 O O . TYR A 1 82 ? 17.603 -2.624 -1.623 1.00 63.22 82 TYR A O 1
ATOM 673 N N . ASN A 1 83 ? 19.267 -2.808 -3.12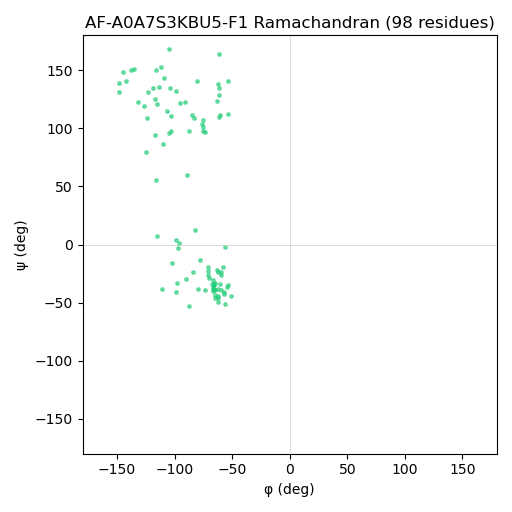6 1.00 53.25 83 ASN A N 1
ATOM 674 C CA . ASN A 1 83 ? 20.208 -3.651 -2.355 1.00 53.25 83 ASN A CA 1
ATOM 675 C C . ASN A 1 83 ? 20.563 -3.178 -0.920 1.00 53.25 83 ASN A C 1
ATOM 677 O O . ASN A 1 83 ? 21.303 -3.865 -0.220 1.00 53.25 83 ASN A O 1
ATOM 681 N N . ASN A 1 84 ? 20.053 -2.030 -0.459 1.00 54.09 84 ASN A N 1
ATOM 682 C CA . ASN A 1 84 ? 20.304 -1.475 0.878 1.00 54.09 84 ASN A CA 1
ATOM 683 C C . ASN A 1 84 ? 19.049 -1.389 1.765 1.00 54.09 84 ASN A C 1
ATOM 685 O O . ASN A 1 84 ? 19.118 -0.810 2.850 1.00 54.09 84 ASN A O 1
ATOM 689 N N . TYR A 1 85 ? 17.912 -1.938 1.328 1.00 50.47 85 TYR A N 1
ATOM 690 C CA . TYR A 1 85 ? 16.661 -1.873 2.081 1.00 50.47 85 TYR A CA 1
ATOM 691 C C . TYR A 1 85 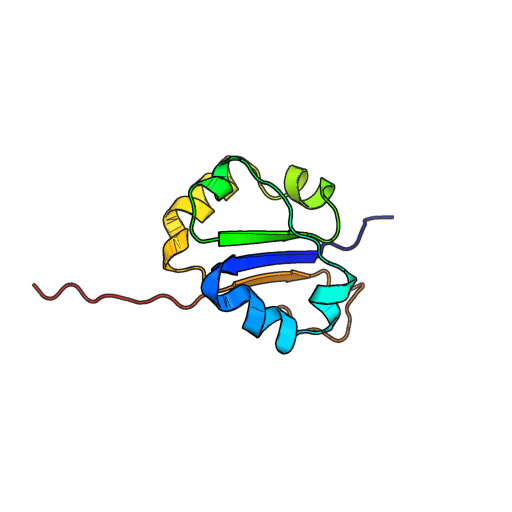? 16.215 -3.263 2.532 1.00 50.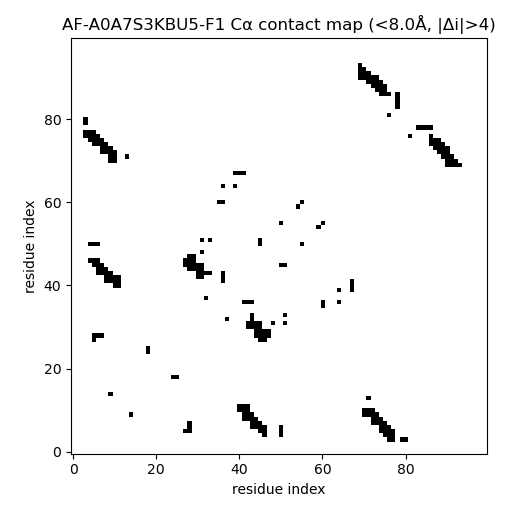47 85 TYR A C 1
ATOM 693 O O . TYR A 1 85 ? 15.982 -4.169 1.730 1.00 50.47 85 TYR A O 1
ATOM 701 N N . SER A 1 86 ? 16.086 -3.444 3.847 1.00 48.84 86 SER A N 1
ATOM 702 C CA . SER A 1 86 ? 15.482 -4.650 4.410 1.00 48.84 86 SER A CA 1
ATOM 703 C C . SER A 1 86 ? 14.020 -4.735 3.971 1.00 48.84 86 SER A C 1
ATOM 705 O O . SER A 1 86 ? 13.248 -3.818 4.254 1.00 48.84 86 SER A O 1
ATOM 707 N N . LEU A 1 87 ? 13.631 -5.844 3.331 1.00 45.62 87 LEU A N 1
ATOM 708 C CA . LEU A 1 87 ? 12.227 -6.210 3.156 1.00 45.62 87 LEU A CA 1
ATOM 709 C C . LEU A 1 87 ? 11.565 -6.201 4.536 1.00 45.62 87 LEU A C 1
ATOM 711 O O . LEU A 1 87 ? 11.911 -6.997 5.410 1.00 45.62 87 LEU A O 1
ATOM 715 N N . CYS A 1 88 ? 10.653 -5.257 4.748 1.00 46.12 88 CYS A N 1
ATOM 716 C CA . CYS A 1 88 ? 10.026 -5.030 6.040 1.00 46.12 88 CYS A CA 1
ATOM 717 C C . CYS A 1 88 ? 8.528 -5.302 5.929 1.00 46.12 88 CYS A C 1
ATOM 719 O O . CYS A 1 88 ? 7.741 -4.424 5.577 1.00 46.12 88 CYS A O 1
ATOM 721 N N . LEU A 1 89 ? 8.125 -6.529 6.259 1.00 44.03 89 LEU A N 1
ATOM 722 C CA . LEU A 1 89 ? 6.723 -6.853 6.495 1.00 44.03 89 LEU A CA 1
ATOM 723 C C . LEU A 1 89 ? 6.400 -6.567 7.967 1.00 44.03 89 LEU A C 1
ATOM 725 O O . LEU A 1 89 ? 6.689 -7.384 8.842 1.00 44.03 89 LEU A O 1
ATOM 729 N N . LYS A 1 90 ? 5.819 -5.397 8.256 1.00 46.69 90 LYS A N 1
ATOM 730 C CA . LYS A 1 90 ? 5.443 -4.992 9.620 1.00 46.69 90 LYS A CA 1
ATOM 731 C C . LYS A 1 90 ? 3.923 -4.965 9.783 1.00 46.69 90 LYS A C 1
ATOM 733 O O . LYS A 1 90 ? 3.286 -3.925 9.668 1.00 46.69 90 LYS A O 1
ATOM 738 N N . ALA A 1 91 ? 3.342 -6.111 10.120 1.00 46.91 91 ALA A N 1
ATOM 739 C CA . ALA A 1 91 ? 1.953 -6.183 10.566 1.00 46.91 91 ALA A CA 1
ATOM 740 C C . ALA A 1 91 ? 1.895 -6.056 12.096 1.00 46.91 91 ALA A C 1
ATOM 742 O O . ALA A 1 91 ? 2.511 -6.849 12.808 1.00 46.91 91 ALA A O 1
ATOM 743 N N . GLN A 1 92 ? 1.158 -5.072 12.618 1.00 44.69 92 GLN A N 1
ATOM 744 C CA . GLN A 1 92 ? 0.889 -4.969 14.052 1.00 44.69 92 GLN A CA 1
ATOM 745 C C . GLN A 1 92 ? -0.541 -5.437 14.313 1.00 44.69 92 GLN A C 1
ATOM 747 O O . GLN A 1 92 ? -1.504 -4.695 14.137 1.00 44.69 92 GLN A O 1
ATOM 752 N N . VAL A 1 93 ? -0.679 -6.697 14.724 1.00 43.81 93 VAL A N 1
ATOM 753 C CA . VAL A 1 93 ? -1.980 -7.283 15.049 1.00 43.81 93 VAL A CA 1
ATOM 754 C C . VAL A 1 93 ? -2.328 -6.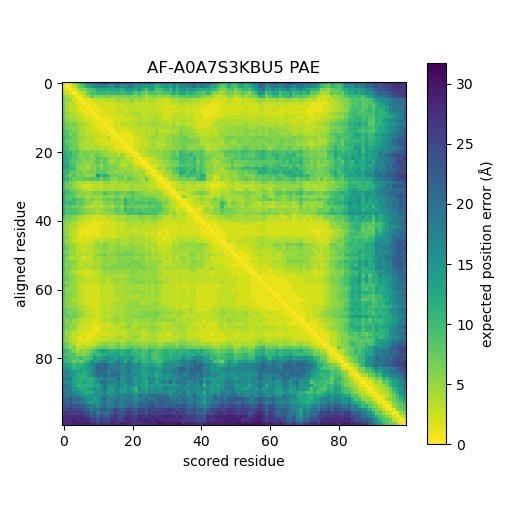934 16.493 1.00 43.81 93 VAL A C 1
ATOM 756 O O . VAL A 1 93 ? -1.704 -7.427 17.433 1.00 43.81 93 VAL A O 1
ATOM 759 N N . ALA A 1 94 ? -3.337 -6.085 16.683 1.00 50.28 94 ALA A N 1
ATOM 760 C CA . ALA A 1 94 ? -3.964 -5.911 17.986 1.00 50.28 94 ALA A CA 1
ATOM 761 C C . ALA A 1 94 ? -4.825 -7.150 18.281 1.00 50.28 94 ALA A C 1
ATOM 763 O O . ALA A 1 94 ? -5.957 -7.258 17.811 1.00 50.28 94 ALA A O 1
ATOM 764 N N . ILE A 1 95 ? -4.280 -8.112 19.031 1.00 44.00 95 ILE A N 1
ATOM 765 C CA . ILE A 1 95 ? -5.063 -9.243 19.537 1.00 44.00 95 ILE A CA 1
ATOM 766 C C . ILE A 1 95 ? -5.912 -8.720 20.696 1.00 44.00 95 ILE A C 1
ATOM 768 O O . ILE A 1 95 ? -5.440 -8.581 21.824 1.00 44.00 95 ILE A O 1
ATOM 772 N N . PHE A 1 96 ? -7.174 -8.405 20.416 1.00 52.59 96 PHE A N 1
ATOM 773 C CA . PHE A 1 96 ? -8.161 -8.180 21.462 1.00 52.59 96 PHE A CA 1
ATOM 774 C C . PHE A 1 96 ? -8.555 -9.548 22.015 1.00 52.59 96 PHE A C 1
ATOM 776 O O . PHE A 1 96 ? -9.319 -10.278 21.389 1.00 52.59 96 PHE A O 1
ATOM 783 N N . ALA A 1 97 ? -8.005 -9.921 23.171 1.00 42.44 97 ALA A N 1
ATOM 784 C CA . ALA A 1 97 ? -8.543 -11.040 23.928 1.00 42.44 97 ALA A CA 1
ATOM 785 C C . ALA A 1 97 ? -9.990 -10.690 24.305 1.00 42.44 97 ALA A C 1
ATOM 787 O O . ALA A 1 97 ? -10.221 -9.779 25.106 1.00 42.44 97 ALA A O 1
ATOM 788 N N . SER A 1 98 ? -10.960 -11.377 23.700 1.00 46.50 98 SER A N 1
ATOM 789 C CA . SER A 1 98 ? -12.336 -11.373 24.179 1.00 46.50 98 SER A CA 1
ATOM 790 C C . SER A 1 98 ? -12.318 -11.932 25.600 1.00 46.50 98 SER A C 1
ATOM 792 O O . SER A 1 98 ? -11.979 -13.094 25.816 1.00 46.50 98 SER A O 1
ATOM 794 N N . ARG A 1 99 ? -12.595 -11.070 26.579 1.00 43.69 99 ARG A N 1
ATOM 795 C CA . ARG A 1 99 ? -12.939 -11.507 27.929 1.00 43.69 99 ARG A CA 1
ATOM 796 C C . ARG A 1 99 ? -14.381 -12.003 27.877 1.00 43.69 99 ARG A C 1
ATOM 798 O O . ARG A 1 99 ? -15.277 -11.166 27.812 1.00 43.69 99 ARG A O 1
ATOM 805 N N . ASP A 1 100 ? -14.547 -13.320 27.886 1.00 44.72 100 ASP A N 1
ATOM 806 C CA . ASP A 1 100 ? -15.734 -13.980 28.437 1.00 44.72 100 ASP A CA 1
ATOM 807 C C . ASP A 1 100 ? -15.445 -14.363 29.896 1.00 44.72 100 ASP A C 1
ATOM 809 O O . ASP A 1 100 ? -14.310 -14.828 30.171 1.00 44.72 100 ASP A O 1
#

Secondary structure (DSSP, 8-state):
-PPP-EEEEEEGGGHHHHHHH-TTHHHH-EEE--GGGGGSSEEEEES-HHHHHHH--HHHHHHHHHHTTT-SEEEEE-TTT-TTS---EE----------

pLDDT: mean 74.88, std 15.26, range [42.44, 90.88]

Organism: Euplotes crassus (NCBI:txid5936)

Mean predicted aligned error: 8.68 Å